Protein AF-I4ABL5-F1 (afdb_monomer_lite)

Structure (mmCIF, N/CA/C/O backbone):
data_AF-I4ABL5-F1
#
_entry.id   AF-I4ABL5-F1
#
loop_
_atom_site.group_PDB
_atom_site.id
_atom_site.type_symbol
_atom_site.label_atom_id
_atom_site.label_alt_id
_atom_site.label_comp_id
_atom_site.label_asym_id
_atom_site.label_entity_id
_atom_site.label_seq_id
_atom_site.pdbx_PDB_ins_code
_atom_site.Cartn_x
_atom_site.Cartn_y
_atom_site.Cartn_z
_atom_site.occupancy
_atom_site.B_iso_or_equiv
_atom_site.auth_seq_id
_atom_site.auth_comp_id
_atom_site.auth_asym_id
_atom_site.auth_atom_id
_atom_site.pdbx_PDB_model_num
ATOM 1 N N . MET A 1 1 ? 12.417 -22.100 -1.374 1.00 36.66 1 MET A N 1
ATOM 2 C CA . MET A 1 1 ? 11.227 -21.529 -2.040 1.00 36.66 1 MET A CA 1
ATOM 3 C C . MET A 1 1 ? 10.387 -20.858 -0.968 1.00 36.66 1 MET A C 1
ATOM 5 O O . MET A 1 1 ? 10.057 -21.529 -0.002 1.00 36.66 1 MET A O 1
ATOM 9 N N . SER A 1 2 ? 10.155 -19.545 -1.063 1.00 43.81 2 SER A N 1
ATOM 10 C CA . SER A 1 2 ? 9.384 -18.810 -0.051 1.00 43.81 2 SER A CA 1
ATOM 11 C C . SER A 1 2 ? 7.923 -19.258 -0.110 1.00 43.81 2 SER A C 1
ATOM 13 O O . SER A 1 2 ? 7.330 -19.246 -1.192 1.00 43.81 2 SER A O 1
ATOM 15 N N . ASN A 1 3 ? 7.375 -19.708 1.016 1.00 52.41 3 ASN A N 1
ATOM 16 C CA . ASN A 1 3 ? 5.982 -20.123 1.117 1.00 52.41 3 ASN A CA 1
ATOM 17 C C . ASN A 1 3 ? 5.109 -18.861 1.030 1.00 52.41 3 ASN A C 1
ATOM 19 O O . ASN A 1 3 ? 5.120 -18.051 1.950 1.00 52.41 3 ASN A O 1
ATOM 23 N N . LYS A 1 4 ? 4.404 -18.656 -0.091 1.00 70.12 4 LYS A N 1
ATOM 24 C CA . LYS A 1 4 ? 3.565 -17.463 -0.341 1.00 70.12 4 LYS A CA 1
ATOM 25 C C . LYS A 1 4 ? 2.186 -17.543 0.330 1.00 70.12 4 LYS A C 1
ATOM 27 O O . LYS A 1 4 ? 1.266 -16.853 -0.086 1.00 70.12 4 LYS A O 1
ATOM 32 N N . THR A 1 5 ? 2.035 -18.403 1.329 1.00 80.38 5 THR A N 1
ATOM 33 C CA . THR A 1 5 ? 0.746 -18.649 1.972 1.00 80.38 5 THR A CA 1
ATOM 34 C C . THR A 1 5 ? 0.581 -17.668 3.131 1.00 80.38 5 THR A C 1
ATOM 36 O O . THR A 1 5 ? 1.440 -17.658 4.019 1.00 80.38 5 THR A O 1
ATOM 39 N N . PRO A 1 6 ? -0.476 -16.837 3.147 1.00 87.12 6 PRO A N 1
ATOM 40 C CA . PRO A 1 6 ? -0.794 -16.014 4.304 1.00 87.12 6 PRO A CA 1
ATOM 41 C C . PRO A 1 6 ? -0.969 -16.871 5.560 1.00 87.12 6 PRO A C 1
ATOM 43 O O . PRO A 1 6 ? -1.408 -18.017 5.487 1.00 87.12 6 PRO A O 1
ATOM 46 N N . MET A 1 7 ? -0.679 -16.292 6.725 1.00 90.69 7 MET A N 1
ATOM 47 C CA . MET A 1 7 ? -0.877 -16.971 8.014 1.00 90.69 7 MET A CA 1
ATOM 48 C C . MET A 1 7 ? -2.340 -17.374 8.248 1.00 90.69 7 MET A C 1
ATOM 50 O O . MET A 1 7 ? -2.605 -18.360 8.926 1.00 90.69 7 MET A O 1
ATOM 54 N N . VAL A 1 8 ? -3.270 -16.610 7.673 1.00 92.31 8 VAL A N 1
ATOM 55 C CA . VAL A 1 8 ? -4.706 -16.896 7.642 1.00 92.31 8 VAL A CA 1
ATOM 56 C C . VAL A 1 8 ? -5.073 -17.166 6.182 1.00 92.31 8 VAL A C 1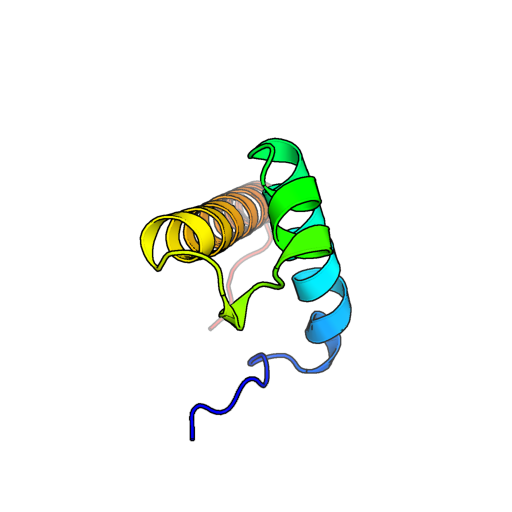
ATOM 58 O O . VAL A 1 8 ? -5.231 -16.202 5.430 1.00 92.31 8 VAL A O 1
ATOM 61 N N . PRO A 1 9 ? -5.150 -18.426 5.725 1.00 91.69 9 PRO A N 1
ATOM 62 C CA . PRO A 1 9 ? -5.379 -18.747 4.313 1.00 91.69 9 PRO A CA 1
ATOM 63 C C . PRO A 1 9 ? -6.638 -18.094 3.729 1.00 91.69 9 PRO A C 1
ATOM 65 O O . PRO A 1 9 ? -6.649 -17.657 2.583 1.00 91.69 9 PRO A O 1
ATOM 68 N N . GLU A 1 10 ? -7.682 -17.940 4.542 1.00 92.06 10 GLU A N 1
ATOM 69 C CA . GLU A 1 10 ? -8.944 -17.300 4.168 1.00 92.06 10 GLU A CA 1
ATOM 70 C C . GLU A 1 10 ? -8.774 -15.821 3.791 1.00 92.06 10 GLU A C 1
ATOM 72 O O . GLU A 1 10 ? -9.631 -15.278 3.097 1.00 92.06 10 GLU A O 1
ATOM 77 N N . SER A 1 11 ? -7.675 -15.187 4.222 1.00 92.81 11 SER A N 1
ATOM 78 C CA . SER A 1 11 ? -7.352 -13.784 3.938 1.00 92.81 11 SER A CA 1
ATOM 79 C C . SER A 1 11 ? -6.703 -13.551 2.571 1.00 92.81 11 SER A C 1
ATOM 81 O O . SER A 1 11 ? -6.544 -12.402 2.164 1.00 92.81 11 SER A O 1
ATOM 83 N N . GLU A 1 12 ? -6.317 -14.609 1.846 1.00 92.88 12 GLU A N 1
ATOM 84 C CA . GLU A 1 12 ? -5.540 -14.494 0.602 1.00 92.88 12 GLU A CA 1
ATOM 85 C C . GLU A 1 12 ? -6.216 -13.582 -0.428 1.00 92.88 12 GLU A C 1
ATOM 87 O O . GLU A 1 12 ? -5.563 -12.724 -1.022 1.00 92.88 12 GLU A O 1
ATOM 92 N N . ARG A 1 13 ? -7.540 -13.701 -0.583 1.00 94.12 13 ARG A N 1
ATOM 93 C CA . ARG A 1 13 ? -8.305 -12.857 -1.510 1.00 94.12 13 ARG A CA 1
ATOM 94 C C . ARG A 1 13 ? -8.331 -11.394 -1.079 1.00 94.12 13 ARG A C 1
ATOM 96 O O . ARG A 1 13 ? -8.163 -10.528 -1.930 1.00 94.12 13 ARG A O 1
ATOM 103 N N . GLN A 1 14 ? -8.531 -11.105 0.210 1.00 95.50 14 GLN A N 1
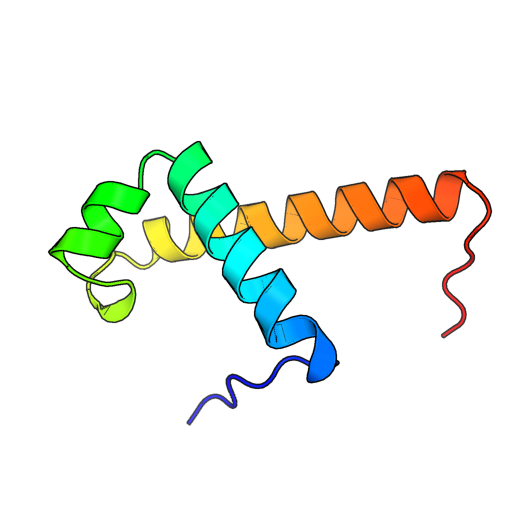ATOM 104 C CA . GLN A 1 14 ? -8.517 -9.723 0.701 1.00 95.50 14 GLN A CA 1
ATOM 105 C C . GLN A 1 14 ? -7.119 -9.104 0.588 1.00 95.50 14 GLN A C 1
ATOM 107 O O . GLN A 1 14 ? -6.994 -7.934 0.243 1.00 95.50 14 GLN A O 1
ATOM 112 N N . LEU A 1 15 ? -6.063 -9.883 0.838 1.00 95.50 15 LEU A N 1
ATOM 113 C CA . LEU A 1 15 ? -4.684 -9.419 0.686 1.00 95.50 15 LEU A CA 1
ATOM 114 C C . LEU A 1 15 ? -4.330 -9.138 -0.777 1.00 95.50 15 LEU A C 1
ATOM 116 O O . LEU A 1 15 ? -3.609 -8.180 -1.050 1.00 95.50 15 LEU A O 1
ATOM 120 N N . ASP A 1 16 ? -4.839 -9.935 -1.720 1.00 95.44 16 ASP A N 1
ATOM 121 C CA . ASP A 1 16 ? -4.661 -9.668 -3.149 1.00 95.44 16 ASP A CA 1
ATOM 122 C C . ASP A 1 16 ? -5.392 -8.391 -3.583 1.00 95.44 16 ASP A C 1
ATOM 124 O O . ASP A 1 16 ? -4.797 -7.553 -4.256 1.00 95.44 16 ASP A O 1
ATOM 128 N N . GLN A 1 17 ? -6.630 -8.188 -3.122 1.00 96.75 17 GLN A N 1
ATOM 129 C CA . GLN A 1 17 ? -7.380 -6.948 -3.362 1.00 96.75 17 GLN A CA 1
ATOM 130 C C . GLN A 1 17 ? -6.643 -5.726 -2.806 1.00 96.75 17 GLN A C 1
ATOM 132 O O . GLN A 1 17 ? -6.434 -4.759 -3.531 1.00 96.75 17 GLN A O 1
ATOM 137 N N . LEU A 1 18 ? -6.170 -5.800 -1.558 1.00 97.56 18 LEU A N 1
ATOM 138 C CA . LEU A 1 18 ? -5.400 -4.725 -0.931 1.00 97.56 18 LEU A CA 1
ATOM 139 C C . LEU A 1 18 ? -4.109 -4.415 -1.702 1.00 97.56 18 LEU A C 1
ATOM 141 O O . LEU A 1 18 ? -3.714 -3.259 -1.817 1.00 97.56 18 LEU A O 1
ATOM 145 N N . LYS A 1 19 ? -3.430 -5.439 -2.228 1.00 97.06 19 LYS A N 1
ATOM 146 C CA . LYS A 1 19 ? -2.222 -5.262 -3.044 1.00 97.06 19 LYS A CA 1
ATOM 147 C C . LYS A 1 19 ? -2.519 -4.471 -4.320 1.00 97.06 19 LYS A C 1
ATOM 149 O O . LYS A 1 19 ? -1.711 -3.617 -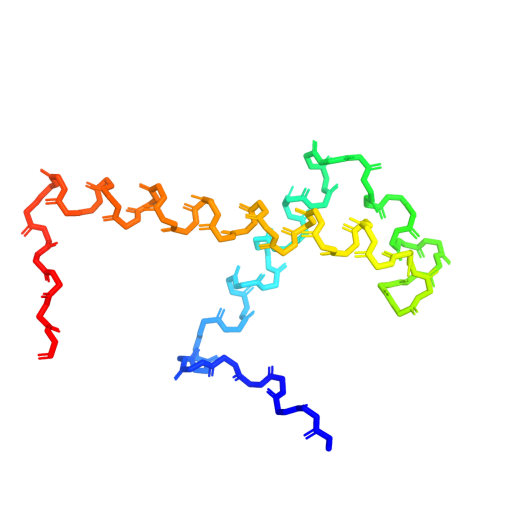4.675 1.00 97.06 19 LYS A O 1
ATOM 154 N N . TRP A 1 20 ? -3.638 -4.752 -4.989 1.00 98.06 20 TRP A N 1
ATOM 155 C CA . TRP A 1 20 ? -4.061 -4.018 -6.185 1.00 98.06 20 TRP A CA 1
ATOM 156 C C . TRP A 1 20 ? -4.529 -2.600 -5.862 1.00 98.06 20 TRP A C 1
ATOM 158 O O . TRP A 1 20 ? -4.068 -1.673 -6.513 1.00 98.06 20 TRP A O 1
ATOM 168 N N . GLU A 1 21 ? -5.314 -2.408 -4.800 1.00 98.06 21 GLU A N 1
ATOM 169 C CA . GLU A 1 21 ? -5.709 -1.073 -4.321 1.00 98.06 21 GLU A CA 1
ATOM 170 C C . GLU A 1 21 ? -4.478 -0.193 -4.054 1.00 98.06 21 GLU A C 1
ATOM 172 O O . GLU A 1 21 ? -4.378 0.932 -4.532 1.00 98.06 21 GLU A O 1
ATOM 177 N N . VAL A 1 22 ? -3.487 -0.727 -3.336 1.00 98.25 22 VAL A N 1
ATOM 178 C CA . VAL A 1 22 ? -2.239 -0.008 -3.059 1.00 98.25 22 VAL A CA 1
ATOM 179 C C . VAL A 1 22 ? -1.434 0.252 -4.334 1.00 98.25 22 VAL A C 1
ATOM 181 O O . VAL A 1 22 ? -0.762 1.277 -4.431 1.00 98.25 22 VAL A O 1
ATOM 184 N N . ALA A 1 23 ? -1.450 -0.668 -5.298 1.00 98.06 23 ALA A N 1
ATOM 185 C CA . ALA A 1 23 ? -0.775 -0.456 -6.571 1.00 98.06 23 ALA A CA 1
ATOM 186 C C . ALA A 1 23 ? -1.403 0.701 -7.362 1.00 98.06 23 ALA A C 1
ATOM 188 O O . ALA A 1 23 ? -0.660 1.550 -7.851 1.00 98.06 23 ALA A O 1
ATOM 189 N N . GLU A 1 24 ? -2.734 0.767 -7.417 1.00 98.06 24 GLU A N 1
ATOM 190 C CA . GLU A 1 24 ? -3.486 1.862 -8.043 1.00 98.06 24 GLU A CA 1
ATOM 191 C C . GLU A 1 24 ? -3.206 3.203 -7.343 1.00 98.06 24 GLU A C 1
ATOM 193 O O . GLU A 1 24 ? -2.903 4.201 -7.995 1.00 98.06 24 GLU A O 1
ATOM 198 N N . GLU A 1 25 ? -3.202 3.233 -6.004 1.00 97.88 25 GLU A N 1
ATOM 199 C CA . GLU A 1 25 ? -2.871 4.438 -5.222 1.00 97.8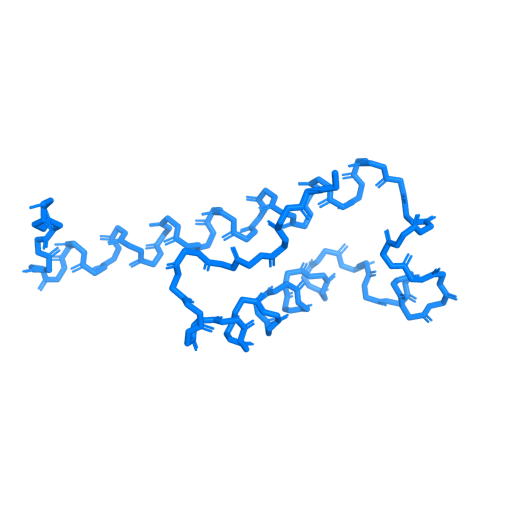8 25 GLU A CA 1
ATOM 200 C C . GLU A 1 25 ? -1.445 4.953 -5.458 1.00 97.88 25 GLU A C 1
ATOM 202 O O . GLU A 1 25 ? -1.173 6.145 -5.301 1.00 97.88 25 GLU A O 1
ATOM 207 N N . LEU A 1 26 ? -0.521 4.054 -5.800 1.00 97.81 26 LEU A N 1
ATOM 208 C CA . LEU A 1 26 ? 0.868 4.384 -6.107 1.00 97.81 26 LEU A CA 1
ATOM 209 C C . LEU A 1 26 ? 1.108 4.645 -7.599 1.00 97.81 26 LEU A C 1
ATOM 211 O O . LEU A 1 26 ? 2.247 4.947 -7.958 1.00 97.81 26 LEU A O 1
ATOM 215 N N . HIS A 1 27 ? 0.076 4.541 -8.444 1.00 97.75 27 HIS A N 1
ATOM 216 C CA . HIS A 1 27 ? 0.179 4.618 -9.905 1.00 97.75 27 HIS A CA 1
ATOM 217 C C . HIS A 1 27 ? 1.181 3.606 -10.486 1.00 97.75 27 HIS A C 1
ATOM 219 O O . HIS A 1 27 ? 1.983 3.928 -11.361 1.00 97.75 27 HIS A O 1
ATOM 225 N N . LEU A 1 28 ? 1.186 2.390 -9.933 1.00 97.62 28 LEU A N 1
ATOM 226 C CA . LEU A 1 28 ? 2.034 1.270 -10.357 1.00 97.62 28 LEU A CA 1
ATOM 227 C C . LEU A 1 28 ? 1.225 0.143 -11.015 1.00 97.62 28 LEU A C 1
ATOM 229 O O . LEU A 1 28 ? 1.795 -0.869 -11.416 1.00 97.62 28 LEU A O 1
ATOM 233 N N . ASP A 1 29 ? -0.094 0.280 -11.091 1.00 97.12 29 ASP A N 1
ATOM 234 C CA . ASP A 1 29 ? -1.026 -0.688 -11.660 1.00 97.12 29 ASP A CA 1
ATOM 235 C C . ASP A 1 29 ? -0.796 -0.914 -13.159 1.00 97.12 29 ASP A C 1
ATOM 237 O O . ASP A 1 29 ? -0.669 -2.071 -13.567 1.00 97.12 29 ASP A O 1
ATOM 241 N N . ASP A 1 30 ? -0.624 0.151 -13.946 1.00 96.62 30 ASP A N 1
ATOM 242 C CA . ASP A 1 30 ? -0.290 0.057 -15.378 1.00 96.62 30 ASP A CA 1
ATOM 243 C C . ASP A 1 30 ? 1.022 -0.715 -15.597 1.00 96.62 30 ASP A C 1
ATOM 245 O O . ASP A 1 30 ? 1.090 -1.670 -16.376 1.00 96.62 30 ASP A O 1
ATOM 249 N N . ASP A 1 31 ? 2.052 -0.369 -14.823 1.00 95.44 31 ASP A N 1
ATOM 250 C CA . ASP A 1 31 ? 3.347 -1.043 -14.847 1.00 95.44 31 ASP A CA 1
ATOM 251 C C . ASP A 1 31 ? 3.211 -2.538 -14.540 1.00 95.44 31 ASP A C 1
ATOM 253 O O . ASP A 1 31 ? 3.833 -3.377 -15.195 1.00 95.44 31 ASP A O 1
ATOM 257 N N . ILE A 1 32 ? 2.420 -2.896 -13.525 1.00 96.44 32 ILE A N 1
ATOM 258 C CA . ILE A 1 32 ? 2.178 -4.294 -13.158 1.00 96.44 32 ILE A CA 1
ATOM 259 C C . ILE A 1 32 ? 1.450 -5.023 -14.284 1.00 96.44 32 ILE A C 1
ATOM 261 O O . ILE A 1 32 ? 1.773 -6.181 -14.545 1.00 96.44 32 ILE A O 1
ATOM 265 N N . GLN A 1 33 ? 0.481 -4.390 -14.941 1.00 95.50 33 GLN A N 1
ATOM 266 C CA . GLN A 1 33 ? -0.238 -5.00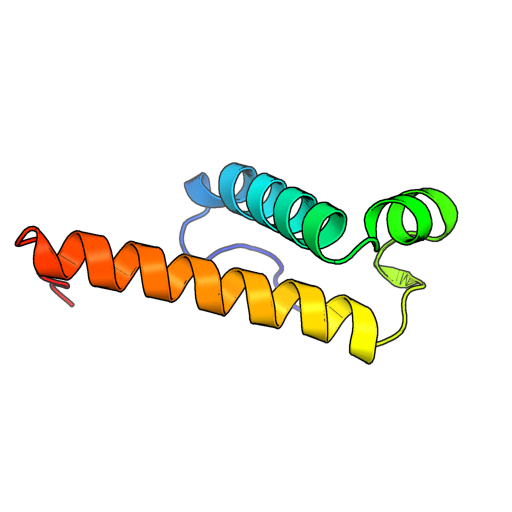5 -16.054 1.00 95.50 33 GLN A CA 1
ATOM 267 C C . GLN A 1 33 ? 0.678 -5.242 -17.260 1.00 95.50 33 GLN A C 1
ATOM 269 O O . GLN A 1 33 ? 0.574 -6.289 -17.899 1.00 95.50 33 GLN A O 1
ATOM 274 N N . GLU A 1 34 ? 1.607 -4.323 -17.538 1.00 97.12 34 GLU A N 1
ATOM 275 C CA . GLU A 1 34 ? 2.529 -4.435 -18.671 1.00 97.12 34 GLU A CA 1
ATOM 276 C C . GLU A 1 34 ? 3.641 -5.464 -18.426 1.00 97.12 34 GLU A C 1
ATOM 278 O O . GLU A 1 34 ? 3.881 -6.342 -19.260 1.00 97.12 34 GLU A O 1
ATOM 283 N N . ARG A 1 35 ? 4.337 -5.377 -17.283 1.00 96.00 35 ARG A N 1
ATOM 284 C CA . ARG A 1 35 ? 5.536 -6.196 -17.020 1.00 96.00 35 ARG A CA 1
ATOM 285 C C . ARG A 1 35 ? 5.333 -7.286 -15.975 1.00 96.00 35 ARG A C 1
ATOM 287 O O . ARG A 1 35 ? 6.111 -8.237 -15.938 1.00 96.00 35 ARG A O 1
ATOM 294 N N . GLY A 1 36 ? 4.307 -7.198 -15.137 1.00 95.56 36 GLY A N 1
ATOM 295 C CA . GLY A 1 36 ? 4.076 -8.112 -14.018 1.00 95.56 36 GLY A CA 1
ATOM 296 C C . GLY A 1 36 ? 4.958 -7.821 -12.801 1.00 95.56 36 GLY A C 1
ATOM 297 O O . GLY A 1 36 ? 6.100 -7.375 -12.919 1.00 95.56 36 GLY A O 1
ATOM 298 N N . PHE A 1 37 ? 4.461 -8.167 -11.607 1.00 93.25 37 PHE A N 1
ATOM 299 C CA . PHE A 1 37 ? 5.166 -7.964 -10.328 1.00 93.25 37 PHE A CA 1
ATOM 300 C C . PHE A 1 37 ? 6.599 -8.522 -10.301 1.00 93.25 37 PHE A C 1
ATOM 302 O O . PHE A 1 37 ? 7.467 -7.961 -9.641 1.00 93.25 37 PHE A O 1
ATOM 309 N N . ALA A 1 38 ? 6.858 -9.634 -10.999 1.00 93.62 38 ALA A N 1
ATOM 310 C CA . ALA A 1 38 ? 8.173 -10.279 -11.021 1.00 93.62 38 ALA A CA 1
ATOM 311 C C . ALA A 1 38 ? 9.245 -9.472 -11.778 1.00 93.62 38 ALA A C 1
ATOM 313 O O . ALA A 1 38 ? 10.430 -9.676 -11.528 1.00 93.62 38 ALA A O 1
ATOM 314 N N . ASN A 1 39 ? 8.831 -8.572 -12.677 1.00 96.12 39 ASN A N 1
ATOM 315 C CA . ASN A 1 39 ? 9.718 -7.743 -13.496 1.00 96.12 39 ASN A CA 1
ATOM 316 C C . ASN A 1 39 ? 9.753 -6.274 -13.034 1.00 96.12 39 ASN A C 1
ATOM 318 O O . ASN A 1 39 ? 10.393 -5.434 -13.667 1.00 96.12 39 ASN A O 1
ATOM 322 N N . MET A 1 40 ? 9.072 -5.951 -11.933 1.00 96.19 40 MET A N 1
ATOM 323 C CA . MET A 1 40 ? 9.203 -4.659 -11.266 1.00 96.19 40 MET A CA 1
ATOM 324 C C . MET A 1 40 ? 10.504 -4.579 -10.461 1.00 96.19 40 MET A C 1
ATOM 326 O O . MET A 1 40 ? 11.072 -5.588 -10.037 1.00 96.19 40 MET A O 1
ATOM 330 N N . THR A 1 41 ? 10.974 -3.364 -10.191 1.00 97.00 41 THR A N 1
ATOM 331 C CA . THR A 1 41 ? 12.121 -3.150 -9.307 1.00 97.00 41 THR A CA 1
ATOM 332 C C . THR A 1 41 ? 11.760 -3.492 -7.861 1.00 97.00 41 THR A C 1
ATOM 334 O O . THR A 1 41 ? 10.636 -3.275 -7.405 1.00 97.00 41 THR A O 1
ATOM 337 N N . THR A 1 42 ? 12.753 -3.930 -7.080 1.00 96.31 42 THR A N 1
ATOM 338 C CA . THR A 1 42 ? 12.598 -4.192 -5.637 1.00 96.31 42 THR A CA 1
ATOM 339 C C . THR A 1 42 ? 12.031 -2.988 -4.879 1.00 96.31 42 THR A C 1
ATOM 341 O O . THR A 1 42 ? 11.306 -3.151 -3.900 1.00 96.31 42 THR A O 1
ATOM 344 N N . ARG A 1 43 ? 12.340 -1.766 -5.335 1.00 97.00 43 ARG A N 1
ATOM 345 C CA . ARG A 1 43 ? 11.834 -0.529 -4.735 1.00 97.00 43 ARG A CA 1
ATOM 346 C C . ARG A 1 43 ? 10.329 -0.365 -4.956 1.00 97.00 43 ARG A C 1
ATOM 348 O O . ARG A 1 43 ? 9.642 0.077 -4.043 1.00 97.00 43 ARG A O 1
ATOM 355 N N . GLU A 1 44 ? 9.812 -0.686 -6.136 1.00 96.81 44 GLU A N 1
ATOM 356 C CA . GLU A 1 44 ? 8.381 -0.557 -6.452 1.00 96.81 44 GLU A CA 1
ATOM 357 C C . GLU A 1 44 ? 7.562 -1.605 -5.699 1.00 96.81 44 GLU A C 1
ATOM 359 O O . GLU A 1 44 ? 6.658 -1.254 -4.944 1.00 96.81 44 GLU A O 1
ATOM 364 N N . VAL A 1 45 ? 7.953 -2.881 -5.781 1.00 96.06 45 VAL A N 1
ATOM 365 C CA . VAL A 1 45 ? 7.270 -3.949 -5.026 1.00 96.06 45 VAL A CA 1
ATOM 366 C C . VAL A 1 45 ? 7.386 -3.744 -3.512 1.00 96.06 45 VAL A C 1
ATOM 368 O O . VAL A 1 45 ? 6.448 -4.033 -2.770 1.00 96.06 45 VAL A O 1
ATOM 371 N N . GLY A 1 46 ? 8.510 -3.189 -3.045 1.00 96.75 46 GLY A N 1
ATOM 372 C CA . GLY A 1 46 ? 8.713 -2.824 -1.645 1.00 96.75 46 GLY A CA 1
ATOM 373 C C . GLY A 1 46 ? 7.804 -1.681 -1.187 1.00 96.75 46 GLY A C 1
ATOM 374 O O . GLY A 1 46 ? 7.298 -1.722 -0.067 1.00 96.75 46 GLY A O 1
ATOM 375 N N . GLN A 1 47 ? 7.548 -0.688 -2.047 1.00 97.81 47 GLN A N 1
ATOM 376 C CA . GLN A 1 47 ? 6.586 0.381 -1.761 1.00 97.81 47 GLN A CA 1
ATOM 377 C C . GLN A 1 47 ? 5.165 -0.168 -1.637 1.00 97.81 47 GLN A C 1
ATOM 379 O O . GLN A 1 47 ? 4.471 0.192 -0.689 1.00 97.81 47 GLN A O 1
ATOM 384 N N . ILE A 1 48 ? 4.758 -1.076 -2.527 1.00 97.94 48 ILE A N 1
ATOM 385 C CA . ILE A 1 48 ? 3.441 -1.720 -2.452 1.00 97.94 48 ILE A CA 1
ATOM 386 C C . ILE A 1 48 ? 3.310 -2.485 -1.130 1.00 97.94 48 ILE A C 1
ATOM 388 O O . ILE A 1 48 ? 2.448 -2.169 -0.312 1.00 97.94 48 ILE A O 1
ATOM 392 N N . GLY A 1 49 ? 4.226 -3.416 -0.844 1.00 97.19 49 GLY A N 1
ATOM 393 C CA . GLY A 1 49 ? 4.178 -4.204 0.393 1.00 97.19 49 GLY A CA 1
ATOM 394 C C . GLY A 1 49 ? 4.229 -3.349 1.667 1.00 97.19 49 GLY A C 1
ATOM 395 O O . GLY A 1 49 ? 3.494 -3.604 2.620 1.00 97.19 49 GLY A O 1
ATOM 396 N N . GLY A 1 50 ? 5.047 -2.292 1.682 1.00 98.12 50 GLY A N 1
ATOM 397 C CA . GLY A 1 50 ? 5.128 -1.366 2.812 1.00 98.12 50 GLY A CA 1
ATOM 398 C C . GLY A 1 50 ? 3.828 -0.592 3.055 1.00 98.12 50 GLY A C 1
ATOM 399 O O . GLY A 1 50 ? 3.427 -0.420 4.205 1.00 98.12 50 GLY A O 1
ATOM 400 N N . ASN A 1 51 ? 3.145 -0.149 1.996 1.00 98.50 51 ASN A N 1
ATOM 401 C CA . ASN A 1 51 ? 1.861 0.543 2.123 1.00 98.50 51 ASN A CA 1
ATOM 402 C C . ASN A 1 51 ? 0.721 -0.406 2.515 1.00 98.50 51 ASN A C 1
ATOM 404 O O . ASN A 1 51 ? -0.105 -0.025 3.344 1.00 98.50 51 ASN A O 1
ATOM 408 N N . MET A 1 52 ? 0.734 -1.660 2.045 1.00 98.06 52 MET A N 1
ATOM 409 C CA . MET A 1 52 ? -0.190 -2.686 2.545 1.00 98.06 52 MET A CA 1
ATOM 410 C C . MET A 1 52 ? -0.068 -2.840 4.066 1.00 98.06 52 MET A C 1
ATOM 412 O O . MET A 1 52 ? -1.074 -2.812 4.771 1.00 98.06 52 MET A O 1
ATOM 416 N N . VAL A 1 53 ? 1.160 -2.948 4.594 1.00 97.50 53 VAL A N 1
ATOM 417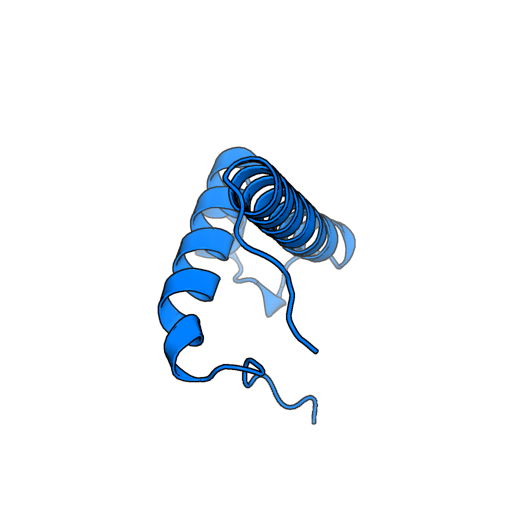 C CA . VAL A 1 53 ? 1.390 -3.064 6.047 1.00 97.50 53 VAL A CA 1
ATOM 418 C C . VAL A 1 53 ? 0.883 -1.834 6.792 1.00 97.50 53 VAL A C 1
ATOM 420 O O . VAL A 1 53 ? 0.203 -1.987 7.802 1.00 97.50 53 VAL A O 1
ATOM 423 N N . LYS A 1 54 ? 1.141 -0.622 6.287 1.00 98.19 54 LYS A N 1
ATOM 424 C CA . LYS A 1 54 ? 0.624 0.610 6.905 1.00 98.19 54 LYS A CA 1
ATOM 425 C C . LYS A 1 54 ? -0.903 0.616 6.995 1.00 98.19 54 LYS A C 1
ATOM 427 O O . LYS A 1 54 ? -1.432 0.920 8.058 1.00 98.19 54 LYS A O 1
ATOM 432 N N . LYS A 1 55 ? -1.604 0.249 5.916 1.00 97.44 55 LYS A N 1
ATOM 433 C CA . LYS A 1 55 ? -3.074 0.163 5.904 1.00 97.44 55 LYS A CA 1
ATOM 434 C C . LYS A 1 55 ? -3.594 -0.897 6.875 1.00 97.44 55 LYS A C 1
ATOM 436 O O . LYS A 1 55 ? -4.524 -0.624 7.626 1.00 97.44 55 LYS A O 1
ATOM 441 N N . MET A 1 56 ? -2.970 -2.077 6.909 1.00 96.19 56 MET A N 1
ATOM 442 C CA . MET A 1 56 ? -3.343 -3.140 7.851 1.00 96.19 56 MET A CA 1
ATOM 443 C C . MET A 1 56 ? -3.155 -2.711 9.311 1.00 96.19 56 MET A C 1
ATOM 445 O O . MET A 1 56 ? -4.015 -2.995 10.141 1.00 96.19 56 MET A O 1
ATOM 449 N N . VAL A 1 57 ? -2.062 -2.007 9.623 1.00 96.44 57 VAL A N 1
ATOM 450 C CA . VAL A 1 57 ? -1.818 -1.459 10.966 1.00 96.44 57 VAL A CA 1
ATOM 451 C C . VAL A 1 57 ? -2.857 -0.399 11.311 1.00 96.44 57 VAL A C 1
ATOM 453 O O . VAL A 1 57 ? -3.460 -0.498 12.370 1.00 96.44 57 VAL A O 1
ATOM 456 N N . ALA A 1 58 ? -3.139 0.544 10.409 1.00 96.50 58 ALA A N 1
ATOM 457 C CA . ALA A 1 58 ? -4.155 1.572 10.639 1.00 96.50 58 ALA A CA 1
ATOM 458 C C . ALA A 1 58 ? -5.544 0.962 10.906 1.00 96.50 58 ALA A C 1
ATOM 460 O O . ALA A 1 58 ? -6.231 1.364 11.843 1.00 96.50 58 ALA A O 1
ATOM 461 N N . PHE A 1 59 ? -5.934 -0.057 10.133 1.00 94.56 59 PHE A N 1
ATOM 462 C CA . PHE A 1 59 ? -7.167 -0.803 10.378 1.00 94.56 59 PHE A CA 1
ATOM 463 C C . PHE A 1 59 ? -7.148 -1.499 11.747 1.00 94.56 59 PHE A C 1
ATOM 465 O O . PHE A 1 59 ? -8.123 -1.427 12.492 1.00 94.56 59 PHE A O 1
ATOM 472 N N . ALA A 1 60 ? -6.042 -2.150 12.114 1.00 93.62 60 ALA A N 1
ATOM 473 C CA . ALA A 1 60 ? -5.915 -2.798 13.417 1.00 93.62 60 ALA A CA 1
ATOM 474 C C . ALA A 1 60 ? -6.003 -1.788 14.577 1.00 93.62 60 ALA A C 1
ATOM 476 O O . ALA A 1 60 ? -6.721 -2.042 15.542 1.00 93.62 60 ALA A O 1
ATOM 477 N N . GLU A 1 61 ? -5.338 -0.636 14.466 1.00 94.62 61 GLU A N 1
ATOM 478 C CA . GLU A 1 61 ? -5.397 0.459 15.442 1.00 94.62 61 GLU A CA 1
ATOM 479 C C . GLU A 1 61 ? -6.824 1.004 15.596 1.00 94.62 61 GLU A C 1
ATOM 481 O O . GLU A 1 61 ? -7.291 1.206 16.719 1.00 94.62 61 GLU A O 1
ATOM 486 N N . GLU A 1 62 ? -7.561 1.176 14.493 1.00 95.12 62 GLU A N 1
ATOM 487 C CA . GLU A 1 62 ? -8.968 1.586 14.529 1.00 95.12 62 GLU A CA 1
ATOM 488 C C . GLU A 1 62 ? -9.840 0.554 15.265 1.00 95.12 62 GLU A C 1
ATOM 490 O O . GLU A 1 62 ? -10.674 0.913 16.103 1.00 95.12 62 GLU A O 1
ATOM 495 N N . GLN A 1 63 ? -9.635 -0.737 14.994 1.00 93.25 63 GLN A N 1
ATOM 496 C CA . GLN A 1 63 ? -10.390 -1.816 15.634 1.00 93.25 63 GLN A CA 1
ATOM 497 C C . GLN A 1 63 ? -10.074 -1.931 17.132 1.00 93.25 63 GLN A C 1
ATOM 499 O O . GLN A 1 63 ? -10.993 -2.137 17.932 1.00 93.25 63 GLN A O 1
ATOM 504 N N . MET A 1 64 ? -8.813 -1.730 17.530 1.00 91.94 64 MET A N 1
ATOM 505 C CA . MET A 1 64 ? -8.414 -1.627 18.939 1.00 91.94 64 MET A CA 1
ATOM 506 C C . MET A 1 64 ? -9.062 -0.430 19.628 1.00 91.94 64 MET A C 1
ATOM 508 O O . MET A 1 64 ? -9.584 -0.564 20.733 1.00 91.94 64 MET A O 1
ATOM 512 N N . GLY A 1 65 ? -9.096 0.728 18.961 1.00 91.38 65 GLY A N 1
ATOM 513 C CA . GLY A 1 65 ? -9.767 1.925 19.470 1.00 91.38 65 GLY A CA 1
ATOM 514 C C . GLY A 1 65 ? -11.266 1.716 19.718 1.00 91.38 65 GLY A C 1
ATOM 515 O O . GLY A 1 65 ? -11.835 2.327 20.620 1.00 91.38 65 GLY A O 1
ATOM 516 N N . LYS A 1 66 ? -11.901 0.804 18.969 1.00 91.00 66 LYS A N 1
ATOM 517 C CA . LYS A 1 66 ? -13.306 0.394 19.144 1.00 91.00 66 LYS A CA 1
ATOM 518 C C . LYS A 1 66 ? -13.511 -0.707 20.199 1.00 91.00 66 LYS A C 1
ATOM 520 O O . LYS A 1 66 ? -14.629 -1.194 20.347 1.00 91.00 66 LYS A O 1
ATOM 525 N N . GLY A 1 67 ? -12.466 -1.090 20.938 1.00 83.56 67 GLY A N 1
ATOM 526 C CA . GLY A 1 67 ? -12.530 -2.090 22.010 1.00 83.56 67 GLY A CA 1
ATOM 527 C C . GLY A 1 67 ? -12.271 -3.530 21.560 1.00 83.56 67 GLY A C 1
ATOM 528 O O . GLY A 1 67 ? -12.606 -4.463 22.287 1.00 83.56 67 GLY A O 1
ATOM 529 N N . THR A 1 68 ? -11.696 -3.735 20.369 1.00 82.38 68 THR A N 1
ATOM 530 C CA . THR A 1 68 ? -11.226 -5.063 19.945 1.00 82.38 68 THR A CA 1
ATOM 531 C C . THR A 1 68 ? -9.825 -5.301 20.501 1.00 82.38 68 THR A C 1
ATOM 533 O O . THR A 1 68 ? -8.838 -4.836 19.935 1.00 82.38 68 THR A O 1
ATOM 536 N N . ASP A 1 69 ? -9.717 -6.033 21.605 1.00 81.81 69 ASP A N 1
ATOM 537 C CA . ASP A 1 69 ? -8.414 -6.404 22.160 1.00 81.81 69 ASP A CA 1
ATOM 538 C C . ASP A 1 69 ? -7.723 -7.458 21.282 1.00 81.81 69 ASP A C 1
ATOM 540 O O . ASP A 1 69 ? -8.323 -8.486 20.947 1.00 81.81 69 ASP A O 1
ATOM 544 N N . ILE A 1 70 ? -6.435 -7.269 20.970 1.00 76.75 70 ILE A N 1
ATOM 545 C CA . ILE A 1 70 ? -5.612 -8.377 20.468 1.00 76.75 70 ILE A CA 1
ATOM 546 C C . ILE A 1 70 ? -5.375 -9.328 21.637 1.00 76.75 70 ILE A C 1
ATOM 548 O O . ILE A 1 70 ? -4.534 -9.081 22.502 1.00 76.75 70 ILE A O 1
ATOM 552 N N . LYS A 1 71 ? -6.119 -10.431 21.662 1.00 72.06 71 LYS A N 1
ATOM 553 C CA . LYS A 1 71 ? -5.798 -11.567 22.523 1.00 72.06 71 LYS A CA 1
ATOM 554 C C . LYS A 1 71 ? -4.803 -12.446 21.772 1.00 72.06 71 LYS A C 1
ATOM 556 O O . LYS A 1 71 ? -5.133 -12.962 20.706 1.00 72.06 71 LYS A O 1
ATOM 561 N N . GLY A 1 72 ? -3.581 -12.506 22.298 1.00 57.88 72 GLY A N 1
ATOM 562 C CA . GLY A 1 72 ? -2.528 -13.411 21.833 1.00 57.88 72 GLY A CA 1
ATOM 563 C C . GLY A 1 72 ? -2.801 -14.861 22.197 1.00 57.88 72 GLY A C 1
ATOM 564 O O . GLY A 1 72 ? -3.571 -15.094 23.159 1.00 57.88 72 GLY A O 1
#

Organism: Desulfitobacterium dehalogenans (strain ATCC 51507 / DSM 9161 / JW/IU-DC1) (NCBI:txid756499)

InterPro domains:
  IPR001448 Small acid-soluble spore protein, alpha/beta-type [PF00269] (5-64)
  IPR038300 SASP, alpha/beta-type superfamily [G3DSA:6.10.10.80] (5-69)
  IPR050847 Small acid-soluble spore DNA-binding [PTHR36107] (7-65)

Secondary structure (DSSP, 8-state):
------SSGGGHHHHHHHHHHHHHHTT-HHHHHHH-GGGS-HHHHHHHHHHHHHHHHHHHHHHHHTT-----

pLDDT: mean 91.32, std 12.23, range [36.66, 98.5]

Sequence (72 aa):
MSNKTPMVPESERQLDQLKWEVAEELHLDDDIQERGFANMTTREVGQIGGNMVKKMVAFAEEQMGKGTDIKG

Foldseek 3Di:
DDDPAPPPNVCPVVLVVLLCVLCVVVVNNVVCVVQNPVPDDPVSSVSSVVVSVVVVVVVVVVVVVVVDDPDD

Radius of gyration: 14.29 Å; chains: 1; bounding box: 26×26×41 Å